Protein AF-F3KFE2-F1 (afdb_monomer)

Structure (mmCIF, N/CA/C/O backbone):
data_AF-F3KFE2-F1
#
_entry.id   AF-F3KFE2-F1
#
loop_
_atom_site.group_PDB
_atom_site.id
_atom_site.type_symbol
_atom_site.label_atom_id
_atom_site.label_alt_id
_atom_site.label_comp_id
_atom_site.label_asym_id
_atom_site.label_entity_id
_atom_site.label_seq_id
_atom_site.pdbx_PDB_ins_code
_atom_site.Cartn_x
_atom_site.Cartn_y
_atom_site.Cartn_z
_atom_site.occupancy
_atom_site.B_iso_or_equiv
_atom_site.auth_seq_id
_atom_site.auth_comp_id
_atom_site.auth_asym_id
_atom_site.auth_atom_id
_atom_site.pdbx_PDB_model_num
ATOM 1 N N . MET A 1 1 ? -8.141 2.461 -8.041 1.00 76.31 1 MET A N 1
ATOM 2 C CA . MET A 1 1 ? -8.455 3.584 -7.150 1.00 76.31 1 MET A CA 1
ATOM 3 C C . MET A 1 1 ? -9.866 4.126 -7.363 1.00 76.31 1 MET A C 1
ATOM 5 O O . MET A 1 1 ? -10.262 4.985 -6.594 1.00 76.31 1 MET A O 1
ATOM 9 N N . ALA A 1 2 ? -10.664 3.632 -8.322 1.00 77.38 2 ALA A N 1
ATOM 10 C CA . ALA A 1 2 ? -12.114 3.870 -8.398 1.00 77.38 2 ALA A CA 1
ATOM 11 C C . ALA A 1 2 ? -12.532 5.360 -8.342 1.00 77.38 2 ALA A C 1
ATOM 13 O O . ALA A 1 2 ? -13.562 5.697 -7.769 1.00 77.38 2 ALA A O 1
ATOM 14 N N . ASN A 1 3 ? -11.718 6.256 -8.919 1.00 76.88 3 ASN A N 1
ATOM 15 C CA . ASN A 1 3 ? -11.875 7.721 -8.847 1.00 76.88 3 ASN A CA 1
ATOM 16 C C . ASN A 1 3 ? -11.862 8.340 -7.434 1.00 76.88 3 ASN A C 1
ATOM 18 O O . ASN A 1 3 ? -12.241 9.499 -7.273 1.00 76.88 3 ASN A O 1
ATOM 22 N N . ARG A 1 4 ? -11.372 7.615 -6.427 1.00 82.31 4 ARG A N 1
ATOM 23 C CA . ARG A 1 4 ? -11.152 8.126 -5.071 1.00 82.31 4 ARG A CA 1
ATOM 24 C C . ARG A 1 4 ? -9.806 8.835 -4.970 1.00 82.31 4 ARG A C 1
ATOM 26 O O . ARG A 1 4 ? -8.771 8.252 -5.293 1.00 82.31 4 ARG A O 1
ATOM 33 N N . ASN A 1 5 ? -9.833 10.104 -4.564 1.00 82.81 5 ASN A N 1
ATOM 34 C CA . ASN A 1 5 ? -8.624 10.919 -4.423 1.00 82.81 5 ASN A CA 1
ATOM 35 C C . ASN A 1 5 ? -7.820 10.538 -3.178 1.00 82.81 5 ASN A C 1
ATOM 37 O O . ASN A 1 5 ? -6.601 10.506 -3.252 1.00 82.81 5 ASN A O 1
ATOM 41 N N . ASP A 1 6 ? -8.492 10.174 -2.092 1.00 83.88 6 ASP A N 1
ATOM 42 C CA . ASP A 1 6 ? -7.900 9.623 -0.870 1.00 83.88 6 ASP A CA 1
ATOM 43 C C . ASP A 1 6 ? -7.030 8.391 -1.172 1.00 83.88 6 ASP A C 1
ATOM 45 O O . ASP A 1 6 ? -5.835 8.395 -0.904 1.00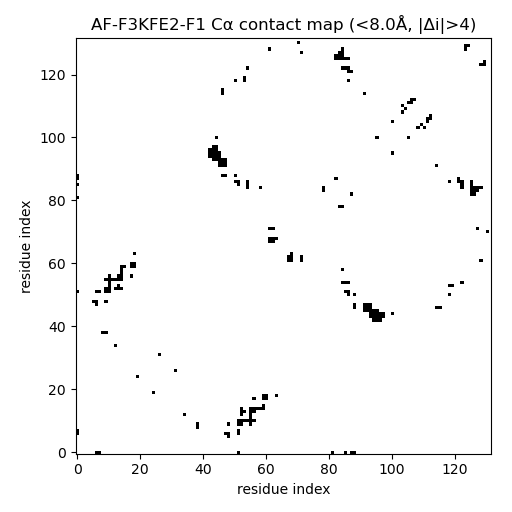 83.88 6 ASP A O 1
ATOM 49 N N . LEU A 1 7 ? -7.562 7.388 -1.881 1.00 87.81 7 LEU A N 1
ATOM 50 C CA . LEU A 1 7 ? -6.786 6.190 -2.238 1.00 87.81 7 LEU A CA 1
ATOM 51 C C . LEU A 1 7 ? -5.592 6.473 -3.163 1.00 87.81 7 LEU A C 1
ATOM 53 O O . LEU A 1 7 ? -4.622 5.717 -3.173 1.00 87.81 7 LEU A O 1
ATOM 57 N N . ARG A 1 8 ? -5.660 7.539 -3.972 1.00 89.19 8 ARG A N 1
ATOM 58 C CA . ARG A 1 8 ? -4.519 7.979 -4.792 1.00 89.19 8 ARG A CA 1
ATOM 59 C C . ARG A 1 8 ? -3.402 8.528 -3.918 1.00 89.19 8 ARG A C 1
ATOM 61 O O . ARG A 1 8 ? -2.242 8.244 -4.205 1.00 89.19 8 ARG A O 1
ATOM 68 N N . LEU A 1 9 ? -3.749 9.294 -2.887 1.00 87.69 9 LEU A N 1
ATOM 69 C CA . LEU A 1 9 ? -2.782 9.850 -1.950 1.00 87.69 9 LEU A CA 1
ATOM 70 C C . LEU A 1 9 ? -2.111 8.733 -1.145 1.00 87.69 9 LEU A C 1
ATOM 72 O O . LEU A 1 9 ? -0.891 8.612 -1.242 1.00 87.69 9 LEU A O 1
ATOM 76 N N . HIS A 1 10 ? -2.890 7.831 -0.534 1.00 89.31 10 HIS A N 1
ATOM 77 C CA . HIS A 1 10 ? -2.383 6.617 0.125 1.00 89.31 10 HIS A CA 1
ATOM 78 C C . HIS A 1 10 ? -1.375 5.858 -0.747 1.00 89.31 10 HIS A C 1
ATOM 80 O O . HIS A 1 10 ? -0.248 5.581 -0.336 1.00 89.31 10 HIS A O 1
ATOM 86 N N . PHE A 1 11 ? -1.744 5.581 -2.003 1.00 92.12 11 PHE A N 1
ATOM 87 C CA . PHE A 1 11 ? -0.870 4.881 -2.942 1.00 92.12 11 PHE A CA 1
ATOM 88 C C . PHE A 1 11 ? 0.445 5.635 -3.203 1.00 92.12 11 PHE A C 1
ATOM 90 O O . PHE A 1 11 ? 1.523 5.042 -3.137 1.00 92.12 11 PHE A O 1
ATOM 97 N N . VAL A 1 12 ? 0.373 6.932 -3.524 1.00 89.75 12 VAL A N 1
ATOM 98 C CA . VAL A 1 12 ? 1.550 7.734 -3.895 1.00 89.75 12 VAL A CA 1
ATOM 99 C C . VAL A 1 12 ? 2.468 7.959 -2.696 1.00 89.75 12 VAL A C 1
ATOM 101 O O . VAL A 1 12 ? 3.681 7.792 -2.835 1.00 89.75 12 VAL A O 1
ATOM 104 N N . PHE A 1 13 ? 1.920 8.294 -1.525 1.00 88.69 13 PHE A N 1
ATOM 105 C CA . PHE A 1 13 ? 2.712 8.493 -0.314 1.00 88.69 13 PHE A CA 1
ATOM 106 C C . PHE A 1 13 ? 3.369 7.195 0.141 1.00 88.69 13 PHE A C 1
ATOM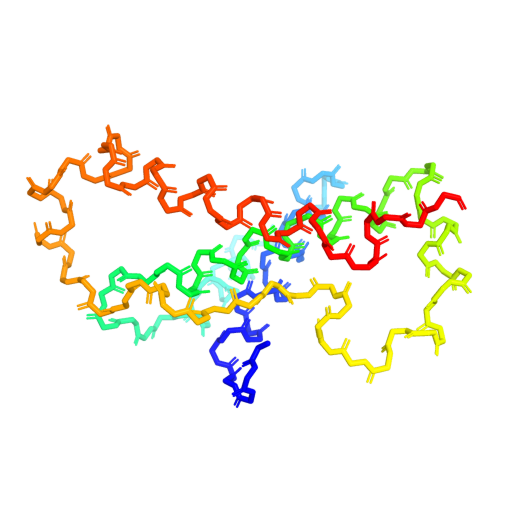 108 O O . PHE A 1 13 ? 4.572 7.191 0.392 1.00 88.69 13 PHE A O 1
ATOM 115 N N . SER A 1 14 ? 2.640 6.079 0.143 1.00 89.62 14 SER A N 1
ATOM 116 C CA . SER A 1 14 ? 3.207 4.772 0.482 1.00 89.62 14 SER A CA 1
ATOM 117 C C . SER A 1 14 ? 4.332 4.355 -0.471 1.00 89.62 14 SER A C 1
ATOM 119 O O . SER A 1 14 ? 5.383 3.888 -0.025 1.00 89.62 14 SER A O 1
ATOM 121 N N . ALA A 1 15 ? 4.174 4.588 -1.779 1.00 91.56 15 ALA A N 1
ATOM 122 C CA . ALA A 1 15 ? 5.237 4.342 -2.752 1.00 91.56 15 ALA A CA 1
ATOM 123 C C . ALA A 1 15 ? 6.467 5.235 -2.504 1.00 91.56 15 ALA A C 1
ATOM 125 O O . ALA A 1 15 ? 7.598 4.747 -2.484 1.00 91.56 15 ALA A O 1
ATOM 126 N N . ALA A 1 16 ? 6.260 6.538 -2.292 1.00 87.88 16 ALA A N 1
ATOM 127 C CA . ALA A 1 16 ? 7.340 7.488 -2.044 1.00 87.88 16 ALA A CA 1
ATOM 128 C C . ALA A 1 16 ? 8.107 7.151 -0.756 1.00 87.88 16 ALA A C 1
ATOM 130 O O . ALA A 1 16 ? 9.335 7.070 -0.780 1.00 87.88 16 ALA A O 1
ATOM 131 N N . LEU A 1 17 ? 7.393 6.889 0.342 1.00 87.06 17 LEU A N 1
ATOM 132 C CA . LEU A 1 17 ? 7.976 6.505 1.627 1.00 87.06 17 LEU A CA 1
ATOM 133 C C . LEU A 1 17 ? 8.809 5.226 1.509 1.00 87.06 17 LEU A C 1
ATOM 135 O O . LEU A 1 17 ? 9.919 5.183 2.037 1.00 87.06 17 LEU A O 1
ATOM 139 N N . GLN A 1 18 ? 8.333 4.225 0.762 1.00 90.69 18 GLN A N 1
ATOM 140 C CA . GLN A 1 18 ? 9.089 2.993 0.523 1.00 90.69 18 GLN A CA 1
ATOM 141 C C . GLN A 1 18 ? 10.399 3.252 -0.235 1.00 90.69 18 GLN A C 1
ATOM 143 O O . GLN A 1 18 ? 11.440 2.694 0.119 1.00 90.69 18 GLN A O 1
ATOM 148 N N . VAL A 1 19 ? 10.377 4.109 -1.264 1.00 87.31 19 VAL A N 1
ATOM 149 C CA . VAL A 1 19 ? 11.601 4.495 -1.985 1.00 87.31 19 VAL A CA 1
ATOM 150 C C . VAL A 1 19 ? 12.577 5.189 -1.039 1.00 87.31 19 VAL A C 1
ATOM 152 O O . VAL A 1 19 ? 13.740 4.798 -0.992 1.00 87.31 19 VAL A O 1
ATOM 155 N N . ILE A 1 20 ? 12.101 6.162 -0.257 1.00 84.25 20 ILE A N 1
ATOM 156 C CA . ILE A 1 20 ? 12.915 6.960 0.672 1.00 84.25 20 ILE A CA 1
ATOM 157 C C . ILE A 1 20 ? 13.570 6.078 1.737 1.00 84.25 20 ILE A C 1
ATOM 159 O O . ILE A 1 20 ? 14.778 6.187 1.972 1.00 84.25 20 ILE A O 1
ATOM 163 N N . ALA A 1 21 ? 12.785 5.188 2.352 1.00 83.00 21 ALA A N 1
ATOM 164 C CA . ALA A 1 21 ? 13.253 4.264 3.379 1.00 83.00 21 ALA A CA 1
ATOM 165 C C . ALA A 1 21 ? 14.373 3.351 2.853 1.00 83.00 21 ALA A C 1
ATOM 167 O O . ALA A 1 21 ? 15.350 3.104 3.560 1.00 83.00 21 ALA A O 1
ATOM 168 N N . ASN A 1 22 ? 14.275 2.912 1.594 1.00 80.81 22 ASN A N 1
ATOM 169 C CA . ASN A 1 22 ? 15.272 2.043 0.966 1.00 80.81 22 ASN A CA 1
ATOM 170 C C . ASN A 1 22 ? 16.474 2.798 0.373 1.00 80.81 22 ASN A C 1
ATOM 172 O O . ASN A 1 22 ? 17.537 2.202 0.197 1.00 80.81 22 ASN A O 1
ATOM 176 N N . SER A 1 23 ? 16.340 4.087 0.048 1.00 72.00 23 SER A N 1
ATOM 177 C CA . SER A 1 23 ? 17.396 4.880 -0.595 1.00 72.00 23 SER A CA 1
ATOM 178 C C . SER A 1 23 ? 18.309 5.622 0.385 1.00 72.00 23 SER A C 1
ATOM 180 O O . SER A 1 23 ? 19.289 6.227 -0.047 1.00 72.00 23 SER A O 1
ATOM 182 N N . GLY A 1 24 ? 17.989 5.628 1.685 1.00 65.94 24 GLY A N 1
ATOM 183 C CA . GLY A 1 24 ? 18.740 6.381 2.698 1.00 65.94 24 GLY A CA 1
ATOM 184 C C . GLY A 1 24 ? 18.693 7.901 2.488 1.00 65.94 24 GLY A C 1
ATOM 185 O O . GLY A 1 24 ? 19.597 8.612 2.926 1.00 65.94 24 GLY A O 1
ATOM 186 N N . ILE A 1 25 ? 17.668 8.402 1.784 1.00 68.75 25 ILE A N 1
ATOM 187 C CA . ILE A 1 25 ? 17.487 9.839 1.540 1.00 68.75 25 ILE A CA 1
ATOM 188 C C . ILE A 1 25 ? 17.099 10.502 2.864 1.00 68.75 25 ILE A C 1
ATOM 190 O O . ILE A 1 25 ? 16.138 10.101 3.515 1.00 68.75 25 ILE A O 1
ATOM 194 N N . SER A 1 26 ? 17.849 11.532 3.251 1.00 62.69 26 SER A N 1
ATOM 195 C CA . SER A 1 26 ? 17.595 12.292 4.473 1.00 62.69 26 SER A CA 1
ATOM 196 C C . SER A 1 26 ? 16.568 13.389 4.199 1.00 62.69 26 SER A C 1
ATOM 198 O O . SER A 1 26 ? 16.890 14.380 3.548 1.00 62.69 26 SER A O 1
ATOM 200 N N . PHE A 1 27 ? 15.350 13.224 4.713 1.00 67.75 27 PHE A N 1
ATOM 201 C CA . PHE A 1 27 ? 14.347 14.292 4.776 1.00 67.75 27 PHE A CA 1
ATOM 202 C C . PHE A 1 27 ? 14.552 15.154 6.020 1.00 67.75 27 PHE A C 1
ATOM 204 O O . PHE A 1 27 ? 14.985 14.660 7.066 1.00 67.75 27 PHE A O 1
ATOM 211 N N . SER A 1 28 ? 14.191 16.435 5.938 1.00 76.00 28 SER A N 1
ATOM 212 C CA . SER A 1 28 ? 14.065 17.251 7.144 1.00 76.00 28 SER A CA 1
ATOM 213 C C . SER A 1 28 ? 12.888 16.734 7.974 1.00 76.00 28 SER A C 1
ATOM 215 O O . SER A 1 28 ? 11.835 16.414 7.425 1.00 76.00 28 SER A O 1
ATOM 217 N N . ILE A 1 29 ? 13.020 16.708 9.305 1.00 69.88 29 ILE A N 1
ATOM 218 C CA . ILE A 1 29 ? 11.943 16.260 10.215 1.00 69.88 29 ILE A CA 1
ATOM 219 C C . ILE A 1 29 ? 10.627 17.020 9.947 1.00 69.88 29 ILE A C 1
ATOM 221 O O . ILE A 1 29 ? 9.552 16.432 10.025 1.00 69.88 29 ILE A O 1
ATOM 225 N N . GLY A 1 30 ? 10.708 18.307 9.587 1.00 72.50 30 GLY A N 1
ATOM 226 C CA . GLY A 1 30 ? 9.547 19.113 9.199 1.00 72.50 30 GLY A CA 1
ATOM 227 C C . GLY A 1 30 ? 8.887 18.649 7.897 1.00 72.50 30 GLY A C 1
ATOM 228 O O . GLY A 1 30 ? 7.678 18.479 7.867 1.00 72.50 30 GLY A O 1
ATOM 229 N N . GLU A 1 31 ? 9.663 18.367 6.850 1.00 77.62 31 GLU A N 1
ATOM 230 C CA . GLU A 1 31 ? 9.135 17.889 5.561 1.00 77.62 31 GLU A CA 1
ATOM 231 C C . GLU A 1 31 ? 8.488 16.507 5.694 1.00 77.62 31 GLU A C 1
ATOM 233 O O . GLU A 1 31 ? 7.428 16.261 5.128 1.00 77.62 31 GLU A O 1
ATOM 238 N N . TYR A 1 32 ? 9.087 15.624 6.499 1.00 71.25 32 TYR A N 1
ATOM 239 C CA . TYR A 1 32 ? 8.500 14.324 6.818 1.00 71.25 32 TYR A CA 1
ATOM 240 C C . TYR A 1 32 ? 7.153 14.467 7.540 1.00 71.25 32 TYR A C 1
ATOM 242 O O . TYR A 1 32 ? 6.209 13.746 7.236 1.00 71.25 32 TYR A O 1
ATOM 250 N N . LYS A 1 33 ? 7.041 15.428 8.465 1.00 69.88 33 LYS A N 1
ATOM 251 C CA . LYS A 1 33 ? 5.788 15.705 9.171 1.00 69.88 33 LYS A CA 1
ATOM 252 C C . LYS A 1 33 ? 4.703 16.233 8.227 1.00 69.88 33 LYS A C 1
ATOM 254 O O . LYS A 1 33 ? 3.598 15.711 8.258 1.00 69.88 33 LYS A O 1
ATOM 259 N N . GLU A 1 34 ? 5.009 17.211 7.374 1.00 77.38 34 GLU A N 1
ATOM 260 C CA . GLU A 1 34 ? 4.030 17.766 6.420 1.00 77.38 34 GLU A CA 1
ATOM 261 C C . GLU A 1 34 ? 3.504 16.695 5.439 1.00 77.38 34 GLU A C 1
ATOM 263 O O . GLU A 1 34 ? 2.326 16.710 5.077 1.00 77.38 34 GLU A O 1
ATOM 268 N N . LEU A 1 35 ? 4.351 15.727 5.056 1.00 70.44 35 LEU A N 1
ATOM 269 C CA . LEU A 1 35 ? 3.954 14.558 4.256 1.00 70.44 35 LEU A CA 1
ATOM 270 C C . LEU A 1 35 ? 3.017 13.597 5.008 1.00 70.44 35 LEU A C 1
ATOM 272 O O . LEU A 1 35 ? 2.152 12.991 4.389 1.00 70.44 35 LEU A O 1
ATOM 276 N N . LEU A 1 36 ? 3.176 13.438 6.325 1.00 66.44 36 LEU A N 1
ATOM 277 C CA . LEU A 1 36 ? 2.272 12.615 7.142 1.00 66.44 36 LEU A CA 1
ATOM 278 C C . LEU A 1 36 ? 0.961 13.342 7.472 1.00 66.44 36 LEU A C 1
ATOM 280 O O . LEU A 1 36 ? -0.089 12.713 7.586 1.00 66.44 36 LEU A O 1
ATOM 284 N N . ASP A 1 37 ? 1.008 14.665 7.618 1.00 68.81 37 ASP A N 1
ATOM 285 C CA . ASP A 1 37 ? -0.153 15.479 7.982 1.00 68.81 37 ASP A CA 1
ATOM 286 C C . ASP A 1 37 ? -1.116 15.695 6.803 1.00 68.81 37 ASP A C 1
ATOM 288 O O . ASP A 1 37 ? -2.299 15.965 7.017 1.00 68.81 37 ASP A O 1
ATOM 292 N N . THR A 1 38 ? -0.653 15.507 5.561 1.00 65.94 38 THR A N 1
ATOM 293 C CA . THR A 1 38 ? -1.491 15.613 4.352 1.00 65.94 38 THR A CA 1
ATOM 294 C C . THR A 1 38 ? -2.586 14.538 4.274 1.00 65.94 38 THR A C 1
ATOM 296 O O . THR A 1 38 ? -3.562 14.723 3.550 1.00 65.94 38 THR A O 1
ATOM 299 N N . GLU A 1 39 ? -2.463 13.470 5.068 1.00 62.19 39 GLU A N 1
ATOM 300 C CA . GLU A 1 39 ? -3.410 12.352 5.181 1.00 62.19 39 GLU A CA 1
ATOM 301 C C . GLU A 1 39 ? -4.425 12.514 6.336 1.00 62.19 39 GLU A C 1
ATOM 303 O O . GLU A 1 39 ? -5.335 11.695 6.492 1.00 62.19 39 GLU A O 1
ATOM 308 N N . GLN A 1 40 ? -4.306 13.545 7.187 1.00 55.75 40 GLN A N 1
ATOM 309 C CA . GLN A 1 40 ? -5.127 13.641 8.401 1.00 55.75 40 GLN A CA 1
ATOM 310 C C . GLN A 1 40 ? -6.588 14.034 8.107 1.00 55.75 40 GLN A C 1
ATOM 312 O O . GLN A 1 40 ? -6.957 15.208 8.093 1.00 55.75 40 GLN A O 1
ATOM 317 N N . GLY A 1 41 ? -7.442 13.018 7.926 1.00 57.66 41 GLY A N 1
ATOM 318 C CA . GLY A 1 41 ? -8.895 13.172 7.759 1.00 57.66 41 GLY A CA 1
ATOM 319 C C . GLY A 1 41 ? -9.738 11.892 7.904 1.00 57.66 41 GLY A C 1
ATOM 320 O O . GLY A 1 41 ? -10.854 11.846 7.388 1.00 57.66 41 GLY A O 1
ATOM 321 N N . GLY A 1 42 ? -9.233 10.842 8.562 1.00 59.09 42 GLY A N 1
ATOM 322 C CA . GLY A 1 42 ? -9.856 9.508 8.574 1.00 59.09 42 GLY A CA 1
ATOM 323 C C . GLY A 1 42 ? -11.089 9.340 9.482 1.00 59.09 42 GLY A C 1
ATOM 324 O O . GLY A 1 42 ? -11.115 9.795 10.623 1.00 59.09 42 GLY A O 1
ATOM 325 N N . SER A 1 43 ? -12.095 8.610 8.984 1.00 59.81 43 SER A N 1
ATOM 326 C CA . SER A 1 43 ? -13.357 8.244 9.666 1.00 59.81 43 SER A CA 1
ATOM 327 C C . SER A 1 43 ? -13.295 6.919 10.452 1.00 59.81 43 SER A C 1
ATOM 329 O O . SER A 1 43 ? -14.290 6.499 11.045 1.00 59.81 43 SER A O 1
ATOM 331 N N . GLY A 1 44 ? -12.134 6.255 10.461 1.00 75.56 44 GLY A N 1
ATOM 332 C CA . GLY A 1 44 ? -11.913 4.923 11.029 1.00 75.56 44 GLY A CA 1
ATOM 333 C C . GLY A 1 44 ? -10.910 4.117 10.196 1.00 75.56 44 GLY A C 1
ATOM 334 O O . GLY A 1 44 ? -10.393 4.606 9.197 1.00 75.56 44 GLY A O 1
ATOM 335 N N . PHE A 1 45 ? -10.641 2.875 10.596 1.00 86.06 45 PHE A N 1
ATOM 336 C CA . PHE A 1 45 ? -9.815 1.929 9.849 1.00 86.06 45 PHE A CA 1
ATOM 337 C C . PHE A 1 45 ? -10.520 1.480 8.556 1.00 86.06 45 PHE A C 1
ATOM 339 O O . PHE A 1 45 ? -11.707 1.127 8.560 1.00 86.06 45 PHE A O 1
ATOM 346 N N . SER A 1 46 ? -9.771 1.453 7.453 1.00 91.31 46 SER A N 1
ATOM 347 C CA . SER A 1 46 ? -10.252 1.122 6.110 1.00 91.31 46 SER A CA 1
ATOM 348 C C . SER A 1 46 ? -9.312 0.125 5.440 1.00 91.31 46 SER A C 1
ATOM 350 O O . SER A 1 46 ? -8.117 0.371 5.278 1.00 91.31 46 SER A O 1
ATOM 352 N N . PHE A 1 47 ? -9.853 -1.016 5.006 1.00 94.12 47 PHE A N 1
ATOM 353 C CA . PHE A 1 47 ? -9.073 -1.969 4.215 1.00 94.12 47 PHE A CA 1
ATOM 354 C C . PHE A 1 47 ? -8.860 -1.490 2.776 1.00 94.12 47 PHE A C 1
ATOM 356 O O . PHE A 1 47 ? -7.954 -1.992 2.115 1.00 94.12 47 PHE A O 1
ATOM 363 N N . ALA A 1 48 ? -9.662 -0.543 2.280 1.00 94.00 48 ALA A N 1
ATOM 364 C CA . ALA A 1 48 ? -9.402 0.092 0.991 1.00 94.00 48 ALA A CA 1
ATOM 365 C C . ALA A 1 48 ? -8.136 0.960 1.052 1.00 94.00 48 ALA A C 1
ATOM 367 O O . ALA A 1 48 ? -7.320 0.892 0.131 1.00 94.00 48 ALA A O 1
ATOM 368 N N . ASP A 1 49 ? -7.944 1.681 2.158 1.00 91.88 49 ASP A N 1
ATOM 369 C CA . ASP A 1 49 ? -6.764 2.513 2.418 1.00 91.88 49 ASP A CA 1
ATOM 370 C C . ASP A 1 49 ? -5.535 1.606 2.568 1.00 91.88 49 ASP A C 1
ATOM 372 O O . ASP A 1 49 ? -4.565 1.750 1.828 1.00 91.88 49 ASP A O 1
ATOM 376 N N . LEU A 1 50 ? -5.643 0.538 3.376 1.00 92.94 50 LEU A N 1
ATOM 377 C CA . LEU A 1 50 ? -4.589 -0.479 3.483 1.00 92.94 50 LEU A CA 1
ATOM 378 C C . LEU A 1 50 ? -4.251 -1.108 2.121 1.00 92.94 50 LEU A C 1
ATOM 380 O O . LEU A 1 50 ? -3.085 -1.349 1.816 1.00 92.94 50 LEU A O 1
ATOM 384 N N . ALA A 1 51 ? -5.249 -1.386 1.279 1.00 96.06 51 ALA A N 1
ATOM 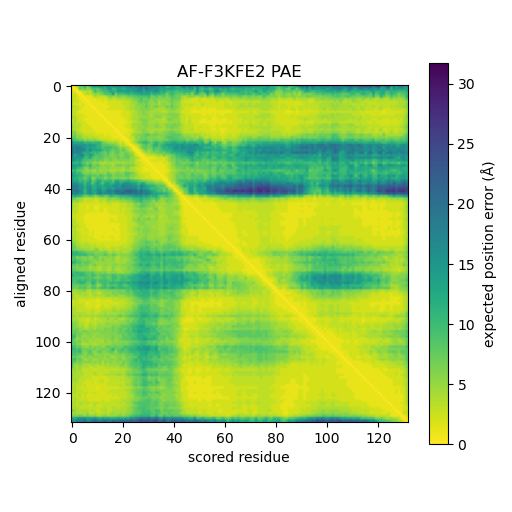385 C CA . ALA A 1 51 ? -5.004 -1.920 -0.058 1.00 96.06 51 ALA A CA 1
ATOM 386 C C . ALA A 1 51 ? -4.243 -0.929 -0.946 1.00 96.06 51 ALA A C 1
ATOM 388 O O . ALA A 1 51 ? -3.388 -1.354 -1.727 1.00 96.06 51 ALA A O 1
ATOM 389 N N . ALA A 1 52 ? -4.530 0.368 -0.821 1.00 95.06 52 ALA A N 1
ATOM 390 C CA . ALA A 1 52 ? -3.806 1.414 -1.526 1.00 95.06 52 ALA A CA 1
ATOM 391 C C . ALA A 1 52 ? -2.358 1.532 -1.041 1.00 95.06 52 ALA A C 1
ATOM 393 O O . ALA A 1 52 ? -1.449 1.559 -1.874 1.00 95.06 52 ALA A O 1
ATOM 394 N N . ASP A 1 53 ? -2.139 1.495 0.274 1.00 93.31 53 ASP A N 1
ATOM 395 C CA . ASP A 1 53 ? -0.806 1.554 0.872 1.00 93.31 53 ASP A CA 1
ATOM 396 C C . ASP A 1 53 ? 0.064 0.376 0.421 1.00 93.31 53 ASP A C 1
ATOM 398 O O . ASP A 1 53 ? 1.173 0.551 -0.094 1.00 93.31 53 ASP A O 1
ATOM 402 N N . ARG A 1 54 ? -0.465 -0.850 0.532 1.00 96.00 54 ARG A N 1
ATOM 403 C CA . ARG A 1 54 ? 0.248 -2.074 0.133 1.00 96.00 54 ARG A CA 1
ATOM 404 C C . ARG A 1 54 ? 0.534 -2.101 -1.366 1.00 96.00 54 ARG A C 1
ATOM 406 O O . ARG A 1 54 ? 1.626 -2.501 -1.769 1.00 96.00 54 ARG A O 1
ATOM 413 N N . ALA A 1 55 ? -0.399 -1.629 -2.193 1.00 96.56 55 ALA A N 1
ATOM 414 C CA . ALA A 1 55 ? -0.177 -1.505 -3.629 1.00 96.56 55 ALA A CA 1
ATOM 415 C C . ALA A 1 55 ? 0.918 -0.478 -3.957 1.00 96.56 55 ALA A C 1
ATOM 417 O O . ALA A 1 55 ? 1.759 -0.747 -4.813 1.00 96.56 55 ALA A O 1
ATOM 418 N N . GLY A 1 56 ? 0.948 0.661 -3.256 1.00 94.88 56 GLY A N 1
ATOM 419 C CA . GLY A 1 56 ? 1.983 1.685 -3.408 1.00 94.88 56 GLY A CA 1
ATOM 420 C C . GLY A 1 56 ? 3.374 1.157 -3.058 1.00 94.88 56 GLY A C 1
ATOM 421 O O . GLY A 1 56 ? 4.299 1.263 -3.866 1.00 94.88 56 GLY A O 1
ATOM 422 N N . ILE A 1 57 ? 3.502 0.499 -1.901 1.00 94.62 57 ILE A N 1
ATOM 423 C CA . ILE A 1 57 ? 4.747 -0.154 -1.464 1.00 94.62 57 ILE A CA 1
ATOM 424 C C . ILE A 1 57 ? 5.208 -1.172 -2.510 1.00 94.62 57 ILE A C 1
ATOM 426 O O . ILE A 1 57 ? 6.349 -1.117 -2.971 1.00 94.62 57 ILE A O 1
ATOM 430 N N . ARG A 1 58 ? 4.314 -2.072 -2.942 1.00 95.25 58 ARG A N 1
ATOM 431 C CA . ARG A 1 58 ? 4.661 -3.123 -3.905 1.00 95.25 58 ARG A CA 1
ATOM 432 C C . ARG A 1 58 ? 5.070 -2.559 -5.262 1.00 95.25 58 ARG A C 1
ATOM 434 O O . ARG A 1 58 ? 5.985 -3.074 -5.904 1.00 95.25 58 ARG A O 1
ATOM 441 N N . PHE A 1 59 ? 4.394 -1.506 -5.715 1.00 94.44 59 PHE A N 1
ATOM 442 C CA . PHE A 1 59 ? 4.754 -0.799 -6.937 1.00 94.44 59 PHE A CA 1
ATOM 443 C C . PHE A 1 59 ? 6.154 -0.190 -6.836 1.00 94.44 59 PHE A C 1
ATOM 445 O O . PHE A 1 59 ? 6.958 -0.384 -7.745 1.00 94.44 59 PHE A O 1
ATOM 452 N N . ALA A 1 60 ? 6.465 0.489 -5.729 1.00 93.56 60 ALA A N 1
ATOM 453 C CA . ALA A 1 60 ? 7.785 1.063 -5.492 1.00 93.56 60 ALA A CA 1
ATOM 454 C C . ALA A 1 60 ? 8.883 -0.007 -5.493 1.00 93.56 60 ALA A C 1
ATOM 456 O O . ALA A 1 60 ? 9.867 0.150 -6.210 1.00 93.56 60 ALA A O 1
ATOM 457 N N . GLU A 1 61 ? 8.693 -1.112 -4.766 1.00 92.44 61 GLU A N 1
ATOM 458 C CA . GLU A 1 61 ? 9.625 -2.249 -4.760 1.00 92.44 61 GLU A CA 1
ATOM 459 C C . GLU A 1 61 ? 9.904 -2.762 -6.174 1.00 92.44 61 GLU A C 1
ATOM 461 O O . GLU A 1 61 ? 11.059 -2.902 -6.574 1.00 92.44 61 GLU A O 1
ATOM 466 N N . PHE A 1 62 ? 8.847 -2.986 -6.958 1.00 92.00 62 PHE A N 1
ATOM 467 C CA . PHE A 1 62 ? 8.970 -3.469 -8.330 1.00 92.00 62 PHE A CA 1
ATOM 468 C C . PHE A 1 62 ? 9.660 -2.449 -9.250 1.00 92.00 62 PHE A C 1
ATOM 470 O O . PHE A 1 62 ? 10.385 -2.829 -10.171 1.00 92.00 62 PHE A O 1
ATOM 477 N N . ALA A 1 63 ? 9.450 -1.154 -9.011 1.00 91.31 63 ALA A N 1
ATOM 478 C CA . ALA A 1 63 ? 10.020 -0.082 -9.816 1.00 91.31 63 ALA A CA 1
ATOM 479 C C . ALA A 1 63 ? 11.513 0.156 -9.562 1.00 91.31 63 ALA A C 1
ATOM 481 O O . ALA A 1 63 ? 12.212 0.596 -10.476 1.00 91.31 63 ALA A O 1
ATOM 482 N N . VAL A 1 64 ? 11.997 -0.113 -8.346 1.00 90.06 64 VAL A N 1
ATOM 483 C CA . VAL A 1 64 ? 13.397 0.135 -7.961 1.00 90.06 64 VAL A CA 1
ATOM 484 C C . VAL A 1 64 ? 14.264 -1.120 -7.970 1.00 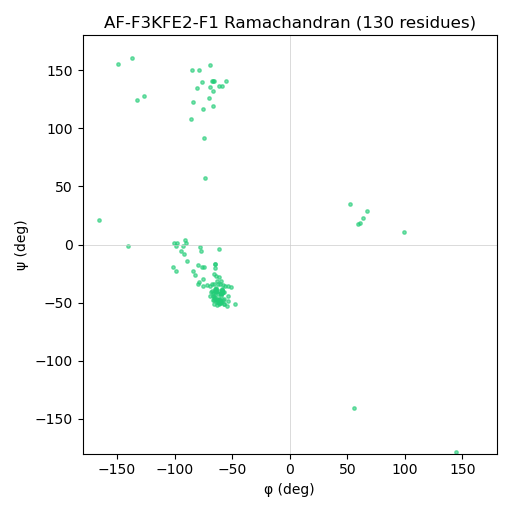90.06 64 VAL A C 1
ATOM 486 O O . VAL A 1 64 ? 15.490 -1.005 -8.038 1.00 90.06 64 VAL A O 1
ATOM 489 N N . ASP A 1 65 ? 13.668 -2.313 -7.922 1.00 89.62 65 ASP A N 1
ATOM 490 C CA . ASP A 1 65 ? 14.431 -3.552 -8.026 1.00 89.62 65 ASP A CA 1
ATOM 491 C C . ASP A 1 65 ? 15.061 -3.704 -9.418 1.00 89.62 65 ASP A C 1
ATOM 493 O O . ASP A 1 65 ? 14.413 -3.549 -10.452 1.00 89.62 65 ASP A O 1
ATOM 497 N N . LYS A 1 66 ? 16.355 -4.036 -9.455 1.00 85.44 66 LYS A N 1
ATOM 498 C CA . LYS A 1 66 ? 17.136 -4.081 -10.701 1.00 85.44 66 LYS A CA 1
ATOM 499 C C . LYS A 1 66 ? 16.580 -5.078 -11.718 1.00 85.44 66 LYS A C 1
ATOM 501 O O . LYS A 1 66 ? 16.744 -4.855 -12.916 1.00 85.44 66 LYS A O 1
ATOM 506 N N . SER A 1 67 ? 15.979 -6.176 -11.259 1.00 86.50 67 SER A N 1
ATOM 507 C CA . SER A 1 67 ? 15.482 -7.235 -12.137 1.00 86.50 67 SER A CA 1
ATOM 508 C C . SER A 1 67 ? 14.130 -6.885 -12.762 1.00 86.50 67 SER A C 1
ATOM 510 O O . SER A 1 67 ? 13.905 -7.195 -13.933 1.00 86.50 67 SER A O 1
ATOM 512 N N . SER A 1 68 ? 13.269 -6.166 -12.036 1.00 88.00 68 SER A N 1
ATOM 513 C CA . SER A 1 68 ? 11.930 -5.783 -12.498 1.00 88.00 68 SER A CA 1
ATOM 514 C C . SER A 1 68 ? 11.823 -4.358 -13.051 1.00 88.00 68 SER A C 1
ATOM 516 O O . SER A 1 68 ? 10.953 -4.094 -13.882 1.00 88.00 68 SER A O 1
ATOM 518 N N . ALA A 1 69 ? 12.722 -3.439 -12.686 1.00 87.81 69 ALA A N 1
ATOM 519 C CA . ALA A 1 69 ? 12.663 -2.037 -13.111 1.00 87.81 69 ALA A CA 1
ATOM 520 C C . ALA A 1 69 ? 12.683 -1.877 -14.639 1.00 87.81 69 ALA A C 1
ATOM 522 O O . ALA A 1 69 ? 11.928 -1.082 -15.201 1.00 87.81 69 ALA A O 1
ATOM 523 N N . VAL A 1 70 ? 13.513 -2.665 -15.333 1.00 85.75 70 VAL A N 1
ATOM 524 C CA . VAL A 1 70 ? 13.582 -2.662 -16.804 1.00 85.75 70 VAL A CA 1
ATOM 525 C C . VAL A 1 70 ? 12.265 -3.157 -17.412 1.00 85.75 70 VAL A C 1
ATOM 527 O O . VAL A 1 70 ? 11.791 -2.606 -18.406 1.00 85.75 70 VAL A O 1
ATOM 530 N N . GLN A 1 71 ? 11.636 -4.165 -16.803 1.00 85.06 71 GLN A N 1
ATOM 531 C CA . GLN A 1 71 ? 10.352 -4.699 -17.264 1.00 85.06 71 GLN A CA 1
ATOM 532 C C . GLN A 1 71 ? 9.226 -3.675 -17.096 1.00 85.06 71 GLN A C 1
ATOM 534 O O . GLN A 1 71 ? 8.418 -3.497 -18.013 1.00 85.06 71 GLN A O 1
ATOM 539 N N . LEU A 1 72 ? 9.209 -2.967 -15.961 1.00 87.19 72 LEU A N 1
ATOM 540 C CA . LEU A 1 72 ? 8.279 -1.871 -15.709 1.00 87.19 72 LEU A CA 1
ATOM 541 C C . LEU A 1 72 ? 8.451 -0.760 -16.750 1.00 87.19 72 LEU A C 1
ATOM 543 O O . LEU A 1 72 ? 7.469 -0.355 -17.364 1.00 87.19 72 LEU A O 1
ATOM 547 N N . GLN A 1 73 ? 9.683 -0.309 -16.999 1.00 85.69 73 GLN A N 1
ATOM 548 C CA . GLN A 1 73 ? 9.974 0.743 -17.982 1.00 85.69 73 GLN A CA 1
ATOM 549 C C . GLN A 1 73 ? 9.527 0.344 -19.395 1.00 85.69 73 GLN A C 1
ATOM 551 O O . GLN A 1 73 ? 8.851 1.115 -20.074 1.00 85.69 73 GLN A O 1
ATOM 556 N N . ASN A 1 74 ? 9.805 -0.896 -19.807 1.00 83.81 74 ASN A N 1
ATOM 557 C CA . ASN A 1 74 ? 9.370 -1.428 -21.103 1.00 83.81 74 ASN A CA 1
ATOM 558 C C . ASN A 1 74 ? 7.843 -1.567 -21.214 1.00 83.81 74 ASN A C 1
ATOM 560 O O . ASN A 1 74 ? 7.284 -1.545 -22.313 1.00 83.81 74 ASN A O 1
ATOM 564 N N . SER A 1 75 ? 7.161 -1.715 -20.080 1.00 80.69 75 SER A N 1
ATOM 565 C CA . SER A 1 75 ? 5.708 -1.874 -20.001 1.00 80.69 75 SER A CA 1
ATOM 566 C C . SER A 1 75 ? 4.988 -0.583 -19.614 1.00 80.69 75 SER A C 1
ATOM 568 O O . SER A 1 75 ? 3.762 -0.587 -19.547 1.00 80.69 75 SER A O 1
ATOM 570 N N . ALA A 1 76 ? 5.702 0.531 -19.425 1.00 80.44 76 ALA A N 1
ATOM 571 C CA . ALA A 1 76 ? 5.131 1.795 -18.960 1.00 80.44 76 ALA A CA 1
ATOM 572 C C . ALA A 1 76 ? 4.028 2.304 -19.898 1.00 80.44 76 ALA A C 1
ATOM 574 O O . ALA A 1 76 ? 2.945 2.666 -19.449 1.00 80.44 76 ALA A O 1
ATOM 575 N N . ASN A 1 77 ? 4.240 2.200 -21.213 1.00 79.62 77 ASN A N 1
ATOM 576 C CA . ASN A 1 77 ? 3.234 2.560 -22.221 1.00 79.62 77 ASN A CA 1
ATOM 577 C C . ASN A 1 77 ? 1.985 1.661 -22.185 1.00 79.62 77 ASN A C 1
ATOM 579 O O . ASN A 1 77 ? 0.954 2.011 -22.754 1.00 79.62 77 ASN A O 1
ATOM 583 N N . LYS A 1 78 ? 2.070 0.491 -21.540 1.00 78.06 78 LYS A N 1
ATOM 584 C CA . LYS A 1 78 ? 0.948 -0.436 -21.360 1.00 78.06 78 LYS A CA 1
ATOM 585 C C . LYS A 1 78 ? 0.157 -0.146 -20.085 1.00 78.06 78 LYS A C 1
ATOM 587 O O . LYS A 1 78 ? -0.966 -0.634 -19.994 1.00 78.06 78 LYS A O 1
ATOM 592 N N . LEU A 1 79 ? 0.681 0.658 -19.148 1.00 82.88 79 LEU A N 1
ATOM 593 C CA . LEU A 1 79 ? 0.014 1.073 -17.903 1.00 82.88 79 LEU A CA 1
ATOM 594 C C . LEU A 1 79 ? -1.099 2.104 -18.159 1.00 82.88 79 LEU A C 1
ATOM 596 O O . LEU A 1 79 ? -1.094 3.215 -17.642 1.00 82.88 79 LEU A O 1
ATOM 600 N N . SER A 1 80 ? -2.062 1.725 -18.992 1.00 83.44 80 SER A N 1
ATOM 601 C CA . SER A 1 80 ? -3.145 2.586 -19.478 1.00 83.44 80 SER A CA 1
ATOM 602 C C . SER A 1 80 ? -4.290 2.766 -18.480 1.00 83.44 80 SER A C 1
ATOM 604 O O . SER A 1 80 ? -5.077 3.700 -18.615 1.00 83.44 80 SER A O 1
ATOM 606 N N . HIS A 1 81 ? -4.399 1.891 -17.477 1.00 87.94 81 HIS A N 1
ATOM 607 C CA . HIS A 1 81 ? -5.414 1.987 -16.436 1.00 87.94 81 HIS A CA 1
ATOM 608 C C . HIS A 1 81 ? -4.931 1.418 -15.099 1.00 87.94 81 HIS A C 1
ATOM 610 O O . HIS A 1 81 ? -4.081 0.531 -15.032 1.00 87.94 81 HIS A O 1
ATOM 616 N N . GLU A 1 82 ? -5.544 1.898 -14.019 1.00 87.94 82 GLU A N 1
ATOM 617 C CA . GLU A 1 82 ? -5.199 1.546 -12.638 1.00 87.94 82 GLU A CA 1
ATOM 618 C C . GLU A 1 82 ? -5.294 0.048 -12.330 1.00 87.94 82 GLU A C 1
ATOM 620 O O . GLU A 1 82 ? -4.454 -0.469 -11.608 1.00 87.94 82 GLU A O 1
ATOM 625 N N . GLY A 1 83 ? -6.244 -0.684 -12.923 1.00 90.81 83 GLY A N 1
ATOM 626 C CA . GLY A 1 83 ? -6.395 -2.133 -12.700 1.00 90.81 83 GLY A CA 1
ATOM 627 C C . GLY A 1 83 ? -5.194 -2.994 -13.126 1.00 90.81 83 GLY A C 1
ATOM 628 O O . GLY A 1 83 ? -5.212 -4.201 -12.920 1.00 90.81 83 GLY A O 1
ATOM 629 N N . LEU A 1 84 ? -4.163 -2.398 -13.732 1.00 91.62 84 LEU A N 1
ATOM 630 C CA . LEU A 1 84 ? -2.902 -3.072 -14.046 1.00 91.62 84 LEU A CA 1
ATOM 631 C C . LEU A 1 84 ? -1.944 -3.120 -12.852 1.00 91.62 84 LEU A C 1
ATOM 633 O O . LEU A 1 84 ? -1.103 -4.010 -12.807 1.00 91.62 84 LEU A O 1
ATOM 637 N N . PHE A 1 85 ? -2.059 -2.173 -11.918 1.00 92.31 85 PHE A N 1
ATOM 638 C CA . PHE A 1 85 ? -1.108 -1.966 -10.819 1.00 92.31 85 PHE A CA 1
ATOM 639 C C . PHE A 1 85 ? -1.768 -1.610 -9.476 1.00 92.31 85 PHE A C 1
ATOM 641 O O . PHE A 1 85 ? -1.079 -1.459 -8.473 1.00 92.31 85 PHE A O 1
ATOM 648 N N . PHE A 1 86 ? -3.095 -1.504 -9.434 1.00 95.56 86 PHE A N 1
ATOM 649 C CA . PHE A 1 86 ? -3.867 -1.222 -8.233 1.00 95.56 86 PHE A CA 1
ATOM 650 C C . PHE A 1 86 ? -4.962 -2.285 -8.047 1.00 95.56 86 PHE A C 1
ATOM 652 O O . PHE A 1 86 ? -5.743 -2.517 -8.978 1.00 95.56 86 PHE A O 1
ATOM 659 N N . PRO A 1 87 ? -5.056 -2.931 -6.869 1.00 96.19 87 PRO A N 1
ATOM 660 C CA . PRO A 1 87 ? -5.989 -4.025 -6.634 1.00 96.19 87 PRO A CA 1
ATOM 661 C C . PRO A 1 87 ? -7.439 -3.533 -6.603 1.00 96.19 87 PRO A C 1
ATOM 663 O O . PRO A 1 87 ? -7.735 -2.388 -6.259 1.00 96.19 87 PRO A O 1
ATOM 666 N N . SER A 1 88 ? -8.382 -4.424 -6.916 1.00 94.75 88 SER A N 1
ATOM 667 C CA . SER A 1 88 ? -9.791 -4.134 -6.646 1.00 94.75 88 SER A CA 1
ATOM 668 C C . SER A 1 88 ? -10.005 -3.945 -5.143 1.00 94.75 88 SER A C 1
ATOM 670 O O . SER A 1 88 ? -9.531 -4.750 -4.340 1.00 94.75 88 SER A O 1
ATOM 672 N N . ILE A 1 89 ? -10.771 -2.921 -4.773 1.00 94.38 89 ILE A N 1
ATOM 673 C CA . ILE A 1 89 ? -11.197 -2.649 -3.391 1.00 94.38 89 ILE A CA 1
ATOM 674 C C . ILE A 1 89 ? -12.609 -3.167 -3.100 1.00 94.38 89 ILE A C 1
ATOM 676 O O . ILE A 1 89 ? -13.120 -3.012 -1.997 1.00 94.38 89 ILE A O 1
ATOM 680 N N . SER A 1 90 ? -13.264 -3.804 -4.075 1.00 92.88 90 SER A N 1
ATOM 681 C CA . SER A 1 90 ? -14.629 -4.297 -3.897 1.00 92.88 90 SER A CA 1
ATOM 682 C C . SER A 1 90 ? -14.713 -5.285 -2.731 1.00 92.88 90 SER A C 1
ATOM 684 O O . SER A 1 90 ? -13.866 -6.177 -2.599 1.00 92.88 90 SER A O 1
ATOM 686 N N . ALA A 1 91 ? -15.756 -5.134 -1.913 1.00 92.19 91 ALA A N 1
ATOM 687 C CA . ALA A 1 91 ? -16.021 -5.947 -0.724 1.00 92.19 91 ALA A CA 1
ATOM 688 C C . ALA A 1 91 ? -14.930 -5.892 0.366 1.00 92.19 91 ALA A C 1
ATOM 690 O O . ALA A 1 91 ? -14.881 -6.777 1.220 1.00 92.19 91 ALA A O 1
ATOM 691 N N . LEU A 1 92 ? -14.061 -4.876 0.349 1.00 93.81 92 LEU A N 1
ATOM 692 C CA . LEU A 1 92 ? -13.200 -4.579 1.490 1.00 93.81 92 LEU A CA 1
ATOM 693 C C . LEU A 1 92 ? -13.997 -3.780 2.537 1.00 93.81 92 LEU A C 1
ATOM 695 O O . LEU A 1 92 ? -14.729 -2.867 2.156 1.00 93.81 92 LEU A O 1
ATOM 699 N N . PRO A 1 93 ? -13.904 -4.120 3.835 1.00 92.62 93 PRO A N 1
ATOM 700 C CA . PRO A 1 93 ? -14.553 -3.347 4.884 1.00 92.62 93 PRO A CA 1
ATOM 701 C C . PRO A 1 93 ? -13.928 -1.955 5.025 1.00 92.62 93 PRO A C 1
ATOM 703 O O . PRO A 1 93 ? -12.707 -1.804 4.985 1.00 92.62 93 PRO A O 1
ATOM 706 N N . GLU A 1 94 ? -14.765 -0.950 5.254 1.00 90.62 94 GLU A N 1
ATOM 707 C CA . GLU A 1 94 ? -14.355 0.443 5.439 1.00 90.62 94 GLU A CA 1
ATOM 708 C C . GLU A 1 94 ? -15.135 1.076 6.596 1.00 90.62 94 GLU A C 1
ATOM 710 O O . GLU A 1 94 ? -16.188 0.566 6.989 1.00 90.62 94 GLU A O 1
ATOM 715 N N . GLY A 1 95 ? -14.621 2.182 7.143 1.00 87.69 95 GLY A N 1
ATOM 716 C CA . GLY A 1 95 ? -15.294 2.934 8.207 1.00 87.69 95 GLY A CA 1
ATOM 717 C C . GLY A 1 95 ? -15.391 2.178 9.534 1.00 87.69 95 GLY A C 1
ATOM 718 O O . GLY A 1 95 ? -16.339 2.381 10.292 1.00 87.69 95 GLY A O 1
ATOM 719 N N . ILE A 1 96 ? -14.444 1.278 9.821 1.00 87.25 96 ILE A N 1
ATOM 720 C CA . ILE A 1 96 ? -14.407 0.567 11.100 1.00 87.25 96 ILE A CA 1
ATOM 721 C C . ILE A 1 96 ? -13.891 1.542 12.155 1.00 87.25 96 ILE A C 1
ATOM 723 O O . ILE A 1 96 ? -12.746 1.982 12.085 1.00 87.25 96 ILE A O 1
ATOM 727 N N . GLY A 1 97 ? -14.711 1.875 13.151 1.00 87.94 97 GLY A N 1
ATOM 728 C CA . GLY A 1 97 ? -14.276 2.742 14.244 1.00 87.94 97 GLY A CA 1
ATOM 729 C C . GLY A 1 97 ? -13.022 2.185 14.923 1.00 87.94 97 GLY A C 1
ATOM 730 O O . GLY A 1 97 ? -12.908 0.977 15.119 1.00 87.94 97 GLY A O 1
ATOM 731 N N . GLN A 1 98 ? -12.082 3.055 15.300 1.00 85.06 98 GLN A N 1
ATOM 732 C CA . GLN A 1 98 ? -10.815 2.632 15.911 1.00 85.06 98 GLN A CA 1
ATOM 733 C C . GLN A 1 98 ? -11.043 1.724 17.128 1.00 85.06 98 GLN A C 1
ATOM 735 O O . GLN A 1 98 ? -10.432 0.668 17.239 1.00 85.06 98 GLN A O 1
ATOM 740 N N . GLN A 1 99 ? -11.985 2.090 18.002 1.00 86.56 99 GLN A N 1
ATOM 741 C CA . GLN A 1 99 ? -12.342 1.283 19.167 1.00 86.56 99 GLN A CA 1
ATOM 742 C C . GLN A 1 99 ? -12.849 -0.116 18.778 1.00 86.56 99 GLN A C 1
ATOM 744 O O . GLN A 1 99 ? -12.451 -1.099 19.398 1.00 86.56 99 GLN A O 1
ATOM 749 N N . ASP A 1 100 ? -13.687 -0.219 17.744 1.00 88.31 100 ASP A N 1
ATOM 750 C CA . ASP A 1 100 ? -14.215 -1.501 17.265 1.00 88.31 100 ASP A CA 1
ATOM 751 C C . ASP A 1 100 ? -13.124 -2.353 16.607 1.00 88.31 100 ASP A C 1
ATOM 753 O O . ASP A 1 100 ? -13.131 -3.578 16.732 1.00 88.31 100 ASP A O 1
ATOM 757 N N . PHE A 1 101 ? -12.176 -1.719 15.910 1.00 88.31 101 PHE A N 1
ATOM 758 C CA . PHE A 1 101 ? -11.020 -2.394 15.326 1.00 88.31 101 PHE A CA 1
ATOM 759 C C . PHE A 1 101 ? -10.120 -2.990 16.415 1.00 88.31 101 PHE A C 1
ATOM 761 O O . PHE A 1 101 ? -9.796 -4.179 16.365 1.00 88.31 101 PHE A O 1
ATOM 768 N N . GLU A 1 102 ? -9.795 -2.207 17.446 1.00 87.00 102 GLU A N 1
ATOM 769 C CA . GLU A 1 102 ? -8.995 -2.675 18.582 1.00 87.00 102 GLU A CA 1
ATOM 770 C C . GLU A 1 102 ? -9.713 -3.773 19.381 1.00 87.00 102 GLU A C 1
ATOM 772 O O . GLU A 1 102 ? -9.103 -4.780 19.737 1.00 87.00 102 GLU A O 1
ATOM 777 N N . GLN A 1 103 ? -11.030 -3.662 19.590 1.00 90.88 103 GLN A N 1
ATOM 778 C CA . GLN A 1 103 ? -11.821 -4.714 20.249 1.00 90.88 103 GLN A CA 1
ATOM 779 C C . GLN A 1 103 ? -11.819 -6.042 19.486 1.00 90.88 103 GLN A C 1
ATOM 781 O O . GLN A 1 103 ? -11.938 -7.105 20.095 1.00 90.88 103 GLN A O 1
ATOM 786 N N . ARG A 1 104 ? -11.664 -6.003 18.159 1.00 89.31 104 ARG A N 1
ATOM 787 C CA . ARG A 1 104 ? -11.510 -7.206 17.327 1.00 89.31 104 ARG A CA 1
ATOM 788 C C . ARG A 1 104 ? -10.101 -7.799 17.390 1.00 89.31 104 ARG A C 1
ATOM 790 O O . ARG A 1 104 ? -9.883 -8.838 16.774 1.00 89.31 104 ARG A O 1
ATOM 797 N N . GLY A 1 105 ? -9.174 -7.182 18.125 1.00 86.81 105 GLY A N 1
ATOM 798 C CA . GLY A 1 105 ? -7.776 -7.597 18.263 1.00 86.81 105 GLY A CA 1
ATOM 799 C C . GLY A 1 105 ? -6.800 -6.827 17.369 1.00 86.81 105 GLY A C 1
ATOM 800 O O . GLY A 1 105 ? -5.651 -7.246 17.236 1.00 86.81 105 GLY A O 1
ATOM 801 N N . GLY A 1 106 ? -7.246 -5.741 16.727 1.00 89.50 106 GLY A N 1
ATOM 802 C CA . GLY A 1 106 ? -6.397 -4.854 15.934 1.00 89.50 106 GLY A CA 1
ATOM 803 C C . GLY A 1 106 ? -5.632 -5.574 14.820 1.00 89.50 106 GLY A C 1
ATOM 804 O O . GLY A 1 106 ? -6.145 -6.496 14.175 1.00 89.50 106 GLY A O 1
ATOM 805 N N . ILE A 1 107 ? -4.376 -5.175 14.613 1.00 88.38 107 ILE A N 1
ATOM 806 C CA . ILE A 1 107 ? -3.475 -5.761 13.604 1.00 88.38 107 ILE A CA 1
ATOM 807 C C . ILE A 1 107 ? -3.121 -7.234 13.875 1.00 88.38 107 ILE A C 1
ATOM 809 O O . ILE A 1 107 ? -2.769 -7.969 12.955 1.00 88.38 107 ILE A O 1
ATOM 813 N N . GLU A 1 108 ? -3.275 -7.695 15.117 1.00 87.94 108 GLU A N 1
ATOM 814 C CA . GLU A 1 108 ? -3.009 -9.080 15.518 1.00 87.94 108 GLU A CA 1
ATOM 815 C C . GLU A 1 108 ? -4.249 -9.978 15.416 1.00 87.94 108 GLU A C 1
ATOM 817 O O . GLU A 1 108 ? -4.205 -11.157 15.781 1.00 87.94 108 GLU A O 1
ATOM 822 N N . SER A 1 109 ? -5.366 -9.447 14.921 1.00 93.50 109 SER A N 1
ATOM 823 C CA . SER A 1 109 ? -6.605 -10.200 14.766 1.00 93.50 109 SER A CA 1
ATOM 824 C C . SER A 1 109 ? -6.597 -11.099 13.531 1.00 93.50 109 SER A C 1
ATOM 826 O O . SER A 1 109 ? -6.030 -10.775 12.483 1.00 93.50 109 SER A O 1
ATOM 828 N N . ASP A 1 110 ? -7.322 -12.217 13.611 1.00 95.12 110 ASP A N 1
ATOM 829 C CA . ASP A 1 110 ? -7.592 -13.044 12.430 1.00 95.12 110 ASP A CA 1
ATOM 830 C C . ASP A 1 110 ? -8.409 -12.280 11.387 1.00 95.12 110 ASP A C 1
ATOM 832 O O . ASP A 1 110 ? -8.215 -12.471 10.190 1.00 95.12 110 ASP A O 1
ATOM 836 N N . PHE A 1 111 ? -9.269 -11.363 11.837 1.00 91.81 111 PHE A N 1
ATOM 837 C CA . PHE A 1 111 ? -10.014 -10.454 10.975 1.00 91.81 111 PHE A CA 1
ATOM 838 C C . PHE A 1 111 ? -9.070 -9.619 10.096 1.00 91.81 111 PHE A C 1
ATOM 840 O O . PHE A 1 111 ? -9.204 -9.629 8.874 1.00 91.81 111 PHE A O 1
ATOM 847 N N . TYR A 1 112 ? -8.070 -8.965 10.691 1.00 93.50 112 TYR A N 1
ATOM 848 C CA . TYR A 1 112 ? -7.063 -8.208 9.951 1.00 93.50 112 TYR A CA 1
ATOM 849 C C . TYR A 1 112 ? -6.243 -9.107 9.019 1.00 93.50 112 TYR A C 1
ATOM 851 O O . TYR A 1 112 ? -6.145 -8.824 7.823 1.00 93.50 112 TYR A O 1
ATOM 859 N N . ARG A 1 113 ? -5.714 -10.228 9.530 1.00 94.44 113 ARG A N 1
ATOM 860 C CA . ARG A 1 113 ? -4.887 -11.157 8.739 1.00 94.44 113 ARG A CA 1
ATOM 861 C C . ARG A 1 113 ? -5.619 -11.721 7.522 1.00 94.44 113 ARG A C 1
ATOM 863 O O . ARG A 1 113 ? -5.017 -11.848 6.457 1.00 94.44 113 ARG A O 1
ATOM 870 N N . GLN A 1 114 ? -6.907 -12.041 7.652 1.00 95.94 114 GLN A N 1
ATOM 871 C CA . GLN A 1 114 ? -7.719 -12.553 6.547 1.00 95.94 114 GLN A CA 1
ATOM 872 C C . GLN A 1 114 ? -7.844 -11.532 5.415 1.00 95.94 114 GLN A C 1
ATOM 874 O O . GLN A 1 114 ? -7.596 -11.869 4.257 1.00 95.94 114 GLN A O 1
ATOM 879 N N . TYR A 1 115 ? -8.193 -10.285 5.733 1.00 95.75 115 TYR A N 1
ATOM 880 C CA . TYR A 1 115 ? -8.328 -9.246 4.714 1.00 95.75 115 TYR A CA 1
ATOM 881 C C . TYR A 1 115 ? -6.981 -8.801 4.149 1.00 95.75 115 TYR A C 1
ATOM 883 O O . TYR A 1 115 ? -6.895 -8.573 2.944 1.00 95.75 115 TYR A O 1
ATOM 891 N N . LEU A 1 116 ? -5.919 -8.775 4.960 1.00 95.38 116 LEU A N 1
ATOM 892 C CA . LEU A 1 116 ? -4.563 -8.562 4.460 1.00 95.38 116 LEU A CA 1
ATOM 893 C C . LEU A 1 116 ? -4.196 -9.632 3.423 1.00 95.38 116 LEU A C 1
ATOM 895 O O . LEU A 1 116 ? -3.783 -9.292 2.321 1.00 95.38 116 LEU A O 1
ATOM 899 N N . ALA A 1 117 ? -4.439 -10.915 3.705 1.00 96.69 117 ALA A N 1
ATOM 900 C CA . ALA A 1 117 ? -4.180 -11.988 2.743 1.00 96.69 117 ALA A CA 1
ATOM 901 C C . ALA A 1 117 ? -5.022 -11.864 1.456 1.00 96.69 117 ALA A C 1
ATOM 903 O O . ALA A 1 117 ? -4.554 -12.212 0.370 1.00 96.69 117 ALA A O 1
ATOM 904 N N . VAL A 1 118 ? -6.260 -11.362 1.551 1.00 97.81 118 VAL A N 1
ATOM 905 C CA . VAL A 1 118 ? -7.089 -11.049 0.374 1.00 97.81 118 VAL A CA 1
ATOM 906 C C . VAL A 1 118 ? -6.467 -9.920 -0.448 1.00 97.81 118 VAL A C 1
ATOM 908 O O . VAL A 1 118 ? -6.408 -10.038 -1.672 1.00 97.81 118 VAL A O 1
ATOM 911 N N . ILE A 1 119 ? -6.003 -8.852 0.201 1.00 97.75 119 ILE A N 1
ATOM 912 C CA . ILE A 1 119 ? -5.341 -7.713 -0.447 1.00 97.75 119 ILE A CA 1
ATOM 913 C C . ILE A 1 119 ? -4.062 -8.172 -1.146 1.00 97.75 119 ILE A C 1
ATOM 915 O O . ILE A 1 119 ? -3.923 -7.935 -2.343 1.00 97.75 119 ILE A O 1
ATOM 919 N N . GLU A 1 120 ? -3.183 -8.891 -0.446 1.00 96.56 120 GLU A N 1
ATOM 920 C CA . GLU A 1 120 ? -1.927 -9.403 -1.010 1.00 96.56 120 GLU A CA 1
ATOM 921 C C . GLU A 1 120 ? -2.183 -10.277 -2.235 1.00 96.56 120 GLU A C 1
ATOM 923 O O . GLU A 1 120 ? -1.614 -10.042 -3.297 1.00 96.56 120 GLU A O 1
ATOM 928 N N . ARG A 1 121 ? -3.136 -11.212 -2.149 1.00 97.06 121 ARG A N 1
ATOM 929 C CA . ARG A 1 121 ? -3.504 -12.052 -3.294 1.00 97.06 121 ARG A CA 1
ATOM 930 C C . ARG A 1 121 ? -4.001 -11.226 -4.480 1.00 97.06 121 ARG A C 1
ATOM 932 O O . ARG A 1 121 ? -3.672 -11.538 -5.622 1.00 97.06 121 ARG A O 1
ATOM 939 N N . ARG A 1 122 ? -4.819 -10.195 -4.234 1.00 97.56 122 ARG A N 1
ATOM 940 C CA . ARG A 1 122 ? -5.300 -9.300 -5.299 1.00 97.56 122 ARG A CA 1
ATOM 941 C C . ARG A 1 122 ? -4.143 -8.540 -5.932 1.00 97.56 122 ARG A C 1
ATOM 943 O O . ARG A 1 122 ? -4.148 -8.401 -7.148 1.00 97.56 122 ARG A O 1
ATOM 950 N N . ILE A 1 123 ? -3.185 -8.076 -5.129 1.00 97.06 123 ILE A N 1
ATOM 951 C CA . ILE A 1 123 ? -1.988 -7.386 -5.610 1.00 97.06 123 ILE A CA 1
ATOM 952 C C . ILE A 1 123 ? -1.158 -8.334 -6.469 1.00 97.06 123 ILE A C 1
ATOM 95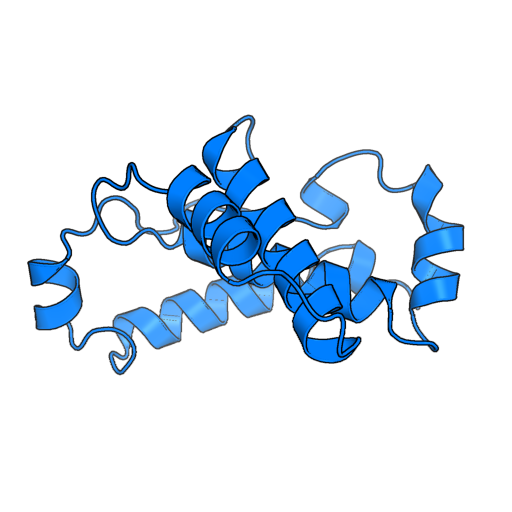4 O O . ILE A 1 123 ? -0.879 -8.008 -7.613 1.00 97.06 123 ILE A O 1
ATOM 958 N N . GLU A 1 124 ? -0.829 -9.527 -5.979 1.00 95.12 124 GLU A N 1
ATOM 959 C CA . GL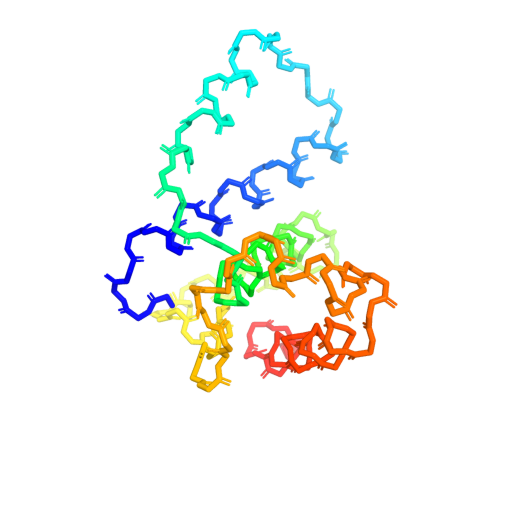U A 1 124 ? -0.030 -10.512 -6.716 1.00 95.12 124 GLU A CA 1
ATOM 960 C C . GLU A 1 124 ? -0.636 -10.868 -8.077 1.00 95.12 124 GLU A C 1
ATOM 962 O O . GLU A 1 124 ? 0.096 -11.067 -9.041 1.00 95.12 124 GLU A O 1
ATOM 967 N N . GLN A 1 125 ? -1.964 -10.913 -8.184 1.00 95.44 125 GLN A N 1
ATOM 968 C CA . GLN A 1 125 ? -2.678 -11.228 -9.425 1.00 95.44 125 GLN A CA 1
ATOM 969 C C . GLN A 1 125 ? -2.722 -10.075 -10.437 1.00 95.44 125 GLN A C 1
ATOM 971 O O . GLN A 1 125 ? -3.228 -10.265 -11.547 1.00 95.44 125 GLN A O 1
ATOM 976 N N . LEU A 1 126 ? -2.224 -8.886 -10.087 1.00 94.56 126 LEU A N 1
ATOM 977 C CA . LEU A 1 126 ? -2.258 -7.745 -10.991 1.00 94.56 126 LEU A CA 1
ATOM 978 C C . LEU A 1 126 ? -1.375 -7.979 -12.223 1.00 94.56 126 LEU A C 1
ATOM 980 O O . LEU A 1 126 ? -0.252 -8.477 -12.094 1.00 94.56 126 LEU A O 1
ATOM 984 N N . PRO A 1 127 ? -1.835 -7.555 -13.416 1.00 92.31 127 PRO A N 1
ATOM 985 C CA . PRO A 1 127 ? -1.100 -7.738 -14.662 1.00 92.31 127 PRO A CA 1
ATOM 986 C C . PRO A 1 127 ? 0.350 -7.259 -14.622 1.00 92.31 127 PRO A C 1
ATOM 988 O O . PRO A 1 127 ? 1.200 -7.926 -15.202 1.00 92.31 127 PRO A O 1
ATOM 991 N N . LEU A 1 128 ? 0.649 -6.155 -13.924 1.00 90.75 128 LEU A N 1
ATOM 992 C CA . LEU A 1 128 ? 2.010 -5.628 -13.810 1.00 90.75 128 LEU A CA 1
ATOM 993 C C . LEU A 1 128 ? 2.993 -6.637 -13.195 1.00 90.75 128 LEU A C 1
ATOM 995 O O . LEU A 1 128 ? 4.126 -6.738 -13.657 1.00 90.75 128 LEU A O 1
ATOM 999 N N . TYR A 1 129 ? 2.569 -7.401 -12.188 1.00 91.56 129 TYR A N 1
ATOM 1000 C CA . TYR A 1 129 ? 3.450 -8.321 -11.458 1.00 91.56 129 TYR A CA 1
ATOM 1001 C C . TYR A 1 129 ? 3.453 -9.742 -12.032 1.00 91.56 129 TYR A C 1
ATOM 1003 O O . TYR A 1 129 ? 4.168 -10.610 -11.539 1.00 91.56 129 TYR A O 1
ATOM 1011 N N . GLN A 1 130 ? 2.661 -9.982 -13.078 1.00 88.25 130 GLN A N 1
ATOM 1012 C CA . GLN A 1 130 ? 2.610 -11.252 -13.806 1.00 88.25 130 GLN A CA 1
ATOM 1013 C C . GLN A 1 130 ? 3.440 -11.229 -15.096 1.00 88.25 130 GLN A C 1
ATOM 1015 O O . GLN A 1 130 ? 3.509 -12.236 -15.804 1.00 88.25 130 GLN A O 1
ATOM 1020 N N . ILE A 1 131 ? 4.065 -10.093 -15.419 1.00 73.31 131 ILE A N 1
ATOM 1021 C CA . ILE A 1 131 ? 4.926 -9.952 -16.593 1.00 73.31 131 ILE A CA 1
ATOM 1022 C C . ILE A 1 131 ? 6.159 -10.839 -16.384 1.00 73.31 131 ILE A C 1
ATOM 1024 O O . ILE A 1 131 ? 6.896 -10.674 -15.415 1.00 73.31 131 ILE A O 1
ATOM 1028 N N . ARG A 1 132 ? 6.344 -11.808 -17.282 1.00 59.72 132 ARG A N 1
ATOM 1029 C CA . ARG A 1 132 ? 7.531 -12.663 -17.370 1.00 59.72 132 ARG A CA 1
ATOM 1030 C C . ARG A 1 132 ? 8.369 -12.259 -18.570 1.00 59.72 132 ARG A C 1
ATOM 1032 O O . ARG A 1 132 ? 7.755 -11.950 -19.618 1.00 59.72 132 ARG A O 1
#

Foldseek 3Di:
DVPDPLLVLLLQLLLVVLLCVVVVDDDDPVVVVVSVVVNPDFLADWLSSVLSNVLSNVVNCQCPDPVRVVVCVVCVVVPPDPQQRGFDRPPTDGNQHHVNCVVCVHCPHPVNVVSVVVSVVRRCPHNSNPRD

Nearest PDB structures (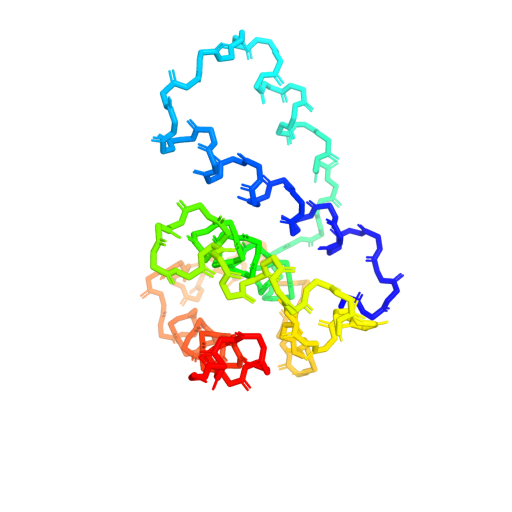foldseek):
  8czg-assembly3_C  TM=5.604E-01  e=8.908E+00  Homo sapiens
  5ahv-assembly1_E  TM=2.480E-01  e=6.220E+00  Saccharomyces cerevisiae

pLDDT: mean 85.89, std 10.04, range [55.75, 97.81]

Mean predicted aligned error: 5.91 Å

Sec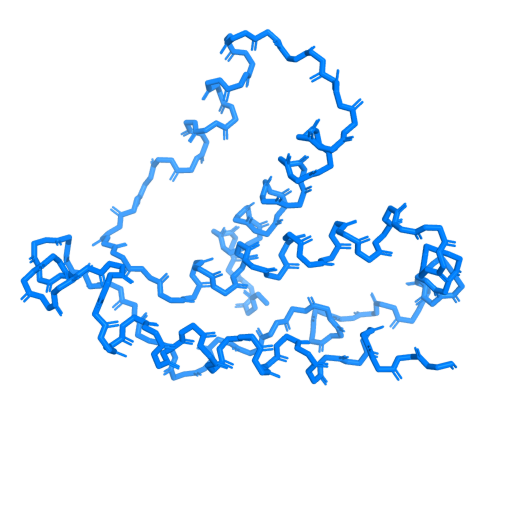ondary structure (DSSP, 8-state):
-TT-HHHHHHHHHHHHHHHHHHHT----HHHHHHHHHTT---SSB-HHHHHHHHHHHHHHHHHHSHHHHHHHHHHGGG--SGGGTS---TT----B-HHHHHHTTGGGSHHHHHHHHHHHHHHHTSGGGG--

Sequence (1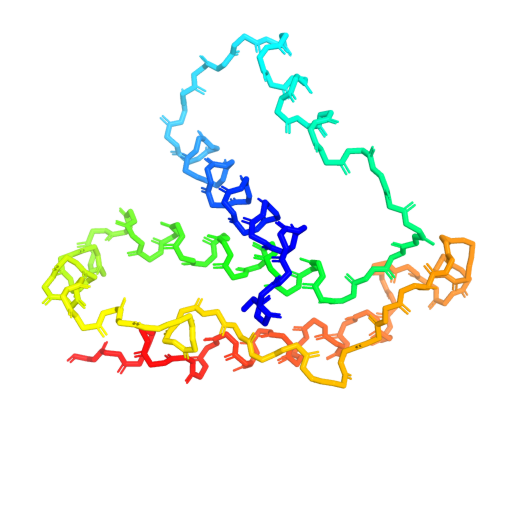32 aa):
MANRNDLRLHFVFSAALQVIANSGISFSIGEYKELLDTEQGGSGFSFADLAADRAGIRFAEFAVDKSSAVQLQNSANKLSHEGLFFPSISALPEGIGQQDFEQRGGIESDFYRQYLAVIERRIEQLPLYQIR

Radius of gyration: 15.74 Å; Cα contacts (8 Å, |Δi|>4): 131; chains: 1; bounding box: 35×32×42 Å

Solvent-accessible surface area (backbone atoms only — not comparable to full-atom values): 7383 Å² total; per-residue (Å²): 79,93,91,40,66,67,38,48,47,37,18,51,50,32,17,50,51,47,47,37,70,74,64,71,60,86,70,54,74,65,61,54,45,56,64,58,55,75,66,76,77,77,80,38,51,37,49,45,48,51,40,20,28,54,30,14,33,52,51,34,53,42,56,68,34,82,84,42,23,61,56,47,62,75,41,49,89,69,64,79,52,54,72,34,67,36,46,84,54,81,92,50,63,61,64,38,42,60,70,60,41,50,74,60,44,36,85,81,12,69,69,43,50,54,54,48,54,52,43,51,52,42,45,58,68,18,59,64,74,63,70,127